Protein AF-A0A920WA87-F1 (afdb_monomer)

Radius of gyration: 14.71 Å; Cα contacts (8 Å, |Δi|>4): 73; chains: 1; bounding box: 45×28×35 Å

Foldseek 3Di:
DDDDPVRVVVVVVVVDDDDDPVRLVVCVVVDVLEEEEEQDDPVPQDPVRDDPRHHYQHPVNVVVQVPDDPVPHDDDPSVPDPPGHYDYD

Secondary structure (DSSP, 8-state):
-PPPHHHHHHHHHHTS----HHHHHHHHHH-TTEEEEE-S-GGGS-GGG--TTEEE--HHHHHHHHTS-TTT----GGGG-TT-EEEE-

Nearest PDB structures (foldseek):
  2hhg-assembly1_A  TM=7.650E-01  e=2.340E-01  Rhodopseudomonas palustris CGA009
  8w14-assembly1_B-2  TM=5.772E-01  e=1.092E+00  Acinetobacter baumannii 118362
  8w14-assembly1_A  TM=5.664E-01  e=1.022E+00  Acinetobacter baumannii 118362
  1qb0-assembly1_A  TM=5.013E-01  e=9.966E+00  Homo sapiens

pLDDT: mean 89.02, std 5.31, range [56.72, 95.19]

Mean predicted aligned error: 4.61 Å

Sequence (89 aa):
MQESIRQTAATAKQKTTPITPDAAYNEMLSDPKVILVETRDPDNVPQNERTDNVIFVSMETFQAQAALDATERTLDERLTNPDQRIITT

Structure (mmCIF, N/CA/C/O backbone):
data_AF-A0A920WA87-F1
#
_entry.id   AF-A0A920WA87-F1
#
loop_
_atom_site.group_PDB
_atom_site.id
_atom_site.type_symbol
_atom_site.label_atom_id
_atom_site.label_alt_id
_atom_site.label_comp_id
_atom_site.label_asym_id
_atom_site.label_entity_id
_atom_site.label_seq_id
_atom_site.pdbx_PDB_ins_code
_atom_site.Cartn_x
_atom_site.Cartn_y
_atom_sit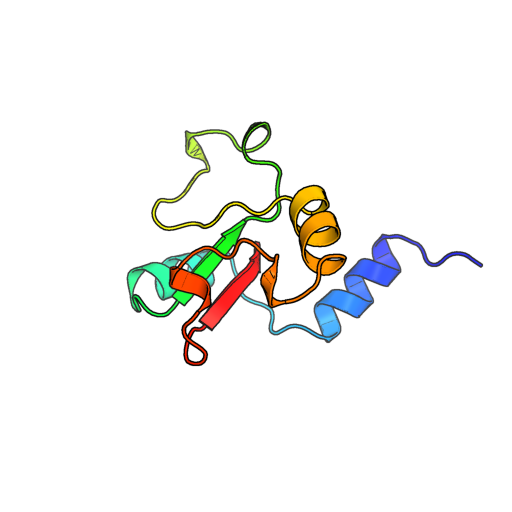e.Cartn_z
_atom_site.occupancy
_atom_site.B_iso_or_equiv
_atom_site.auth_seq_id
_atom_site.auth_comp_id
_atom_site.auth_asym_id
_atom_site.auth_atom_id
_atom_site.pdbx_PDB_model_num
ATOM 1 N N . MET A 1 1 ? 30.264 3.205 -0.024 1.00 56.72 1 MET A N 1
ATOM 2 C CA . MET A 1 1 ? 29.683 2.345 1.028 1.00 56.72 1 MET A CA 1
ATOM 3 C C . MET A 1 1 ? 28.238 2.102 0.649 1.00 56.72 1 MET A C 1
ATOM 5 O O . MET A 1 1 ? 27.551 3.080 0.393 1.00 56.72 1 MET A O 1
ATOM 9 N N . GLN A 1 2 ? 27.808 0.845 0.521 1.00 74.00 2 GLN A N 1
ATOM 10 C CA . GLN A 1 2 ? 26.382 0.544 0.364 1.00 74.00 2 GLN A CA 1
ATOM 11 C C . GLN A 1 2 ? 25.656 0.967 1.642 1.00 74.00 2 GLN A C 1
ATOM 13 O O . GLN A 1 2 ? 26.110 0.639 2.740 1.00 74.00 2 GLN A O 1
ATOM 18 N N . GLU A 1 3 ? 24.562 1.713 1.504 1.00 80.94 3 GLU A N 1
ATOM 19 C CA . GLU A 1 3 ? 23.666 1.963 2.630 1.00 80.94 3 GLU A CA 1
ATOM 20 C C . GLU A 1 3 ? 23.092 0.635 3.125 1.00 80.94 3 GLU A C 1
ATOM 22 O O . GLU A 1 3 ? 22.733 -0.245 2.342 1.00 80.94 3 GLU A O 1
ATOM 27 N N . SER A 1 4 ? 23.019 0.477 4.445 1.00 93.31 4 SER A N 1
ATOM 28 C CA . SER A 1 4 ? 22.348 -0.685 5.021 1.00 93.31 4 SER A CA 1
ATOM 29 C C . SER A 1 4 ? 20.839 -0.602 4.774 1.00 93.31 4 SER A C 1
ATOM 31 O O . SER A 1 4 ? 20.265 0.486 4.801 1.00 93.31 4 SER A O 1
ATOM 33 N N . ILE A 1 5 ? 20.170 -1.754 4.662 1.00 92.19 5 ILE A N 1
ATOM 34 C CA . ILE A 1 5 ? 18.701 -1.834 4.535 1.00 92.19 5 ILE A CA 1
ATOM 35 C C . ILE A 1 5 ? 17.995 -1.037 5.645 1.00 92.19 5 ILE A C 1
ATOM 37 O O . ILE A 1 5 ? 16.988 -0.378 5.397 1.00 92.19 5 ILE A O 1
ATOM 41 N N . ARG A 1 6 ? 18.544 -1.040 6.869 1.00 93.44 6 ARG A N 1
ATOM 42 C CA . ARG A 1 6 ? 17.997 -0.270 7.999 1.00 93.44 6 ARG A CA 1
ATOM 43 C C . ARG A 1 6 ? 18.014 1.234 7.733 1.00 93.44 6 ARG A C 1
ATOM 45 O O . ARG A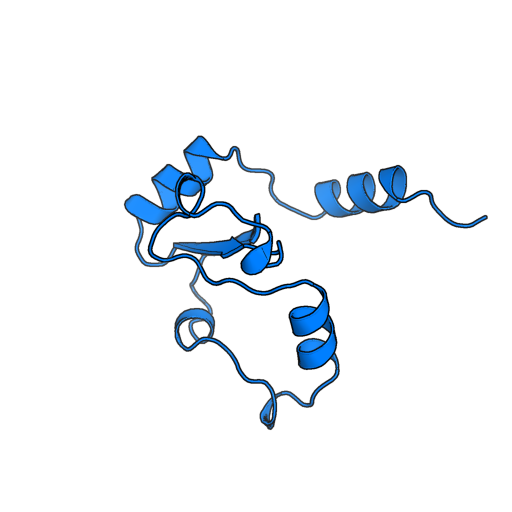 1 6 ? 17.052 1.916 8.070 1.00 93.44 6 ARG A O 1
ATOM 52 N N . GLN A 1 7 ? 19.091 1.736 7.135 1.00 94.38 7 GLN A N 1
ATOM 53 C CA . GLN A 1 7 ? 19.235 3.149 6.803 1.00 94.38 7 GLN A CA 1
ATOM 54 C C . GLN A 1 7 ? 18.306 3.539 5.653 1.00 94.38 7 GLN A C 1
ATOM 56 O O . GLN A 1 7 ? 17.576 4.519 5.772 1.00 94.38 7 GLN A O 1
ATOM 61 N N . THR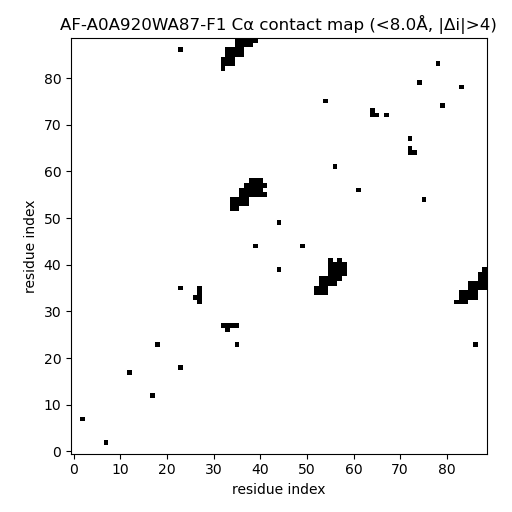 A 1 8 ? 18.232 2.717 4.604 1.00 93.62 8 THR A N 1
ATOM 62 C CA . THR A 1 8 ? 17.289 2.920 3.495 1.00 93.62 8 THR A CA 1
ATOM 63 C C . THR A 1 8 ? 15.838 2.943 3.986 1.00 93.62 8 THR A C 1
ATOM 65 O O . THR A 1 8 ? 15.085 3.852 3.641 1.00 93.62 8 THR A O 1
ATOM 68 N N . ALA A 1 9 ? 15.453 2.002 4.855 1.00 91.69 9 ALA A N 1
ATOM 69 C CA . ALA A 1 9 ? 14.113 1.949 5.435 1.00 91.69 9 ALA A CA 1
ATOM 70 C C . ALA A 1 9 ? 13.811 3.162 6.330 1.00 91.69 9 ALA A C 1
ATOM 72 O O . ALA A 1 9 ? 12.706 3.700 6.287 1.00 91.69 9 ALA A O 1
ATOM 73 N N . ALA A 1 10 ? 14.780 3.621 7.128 1.00 93.69 10 ALA A N 1
ATOM 74 C CA . ALA A 1 10 ? 14.618 4.818 7.951 1.00 93.69 10 ALA A CA 1
ATOM 75 C C . ALA A 1 10 ? 14.392 6.070 7.088 1.00 93.69 10 ALA A C 1
ATOM 77 O O . ALA A 1 10 ? 13.474 6.842 7.362 1.00 93.69 10 ALA A O 1
ATOM 78 N N . THR A 1 11 ? 15.166 6.234 6.013 1.00 94.50 11 THR A N 1
ATOM 79 C CA . THR A 1 11 ? 15.001 7.335 5.053 1.00 94.50 11 THR A CA 1
ATOM 80 C C . THR A 1 11 ? 13.651 7.270 4.338 1.00 94.50 11 THR A C 1
ATOM 82 O O . THR A 1 11 ? 13.001 8.299 4.166 1.00 94.50 11 THR A O 1
ATOM 85 N N . ALA A 1 12 ? 13.193 6.076 3.946 1.00 91.19 12 ALA A N 1
ATOM 86 C CA . ALA A 1 12 ? 11.879 5.901 3.328 1.00 91.19 12 ALA A CA 1
ATOM 87 C C . ALA A 1 12 ? 10.745 6.318 4.279 1.00 91.19 12 ALA A C 1
ATOM 89 O O . ALA A 1 12 ? 9.886 7.105 3.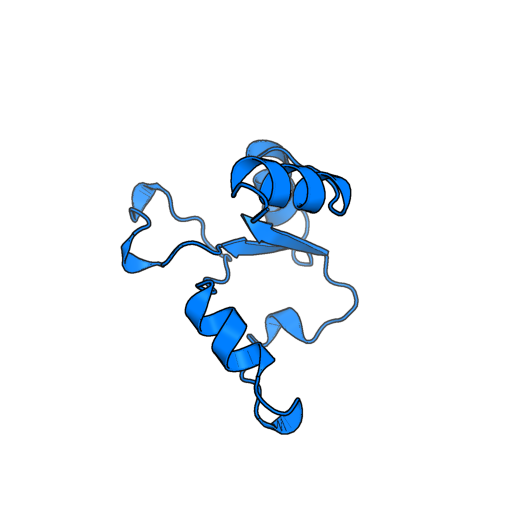890 1.00 91.19 12 ALA A O 1
ATOM 90 N N . LYS A 1 13 ? 10.800 5.892 5.550 1.00 92.06 13 LYS A N 1
ATOM 91 C CA . LYS A 1 13 ? 9.802 6.251 6.574 1.00 92.06 13 LYS A CA 1
ATOM 92 C C . LYS A 1 13 ? 9.684 7.758 6.805 1.00 92.06 13 LYS A C 1
ATOM 94 O O . LYS A 1 13 ? 8.600 8.240 7.111 1.00 92.06 13 LYS A O 1
ATOM 99 N N . GLN A 1 14 ? 10.773 8.510 6.638 1.00 95.06 14 GLN A N 1
ATOM 100 C CA . GLN A 1 14 ? 10.758 9.974 6.754 1.00 95.06 14 GLN A CA 1
ATOM 101 C C . GLN A 1 14 ? 10.029 10.670 5.594 1.00 95.06 14 GLN A C 1
ATOM 103 O O . GLN A 1 14 ? 9.642 11.826 5.729 1.00 95.06 14 GLN A O 1
ATOM 108 N N . LYS A 1 15 ? 9.845 9.987 4.457 1.00 94.25 15 LYS A N 1
ATOM 109 C CA . LYS A 1 15 ? 9.147 10.508 3.270 1.00 94.25 15 LYS A CA 1
ATOM 110 C C . LYS A 1 15 ? 7.670 10.114 3.215 1.00 94.25 15 LYS A C 1
ATOM 112 O O . LYS A 1 15 ? 6.989 10.446 2.251 1.00 94.25 15 LYS A O 1
ATOM 117 N N . THR A 1 16 ? 7.185 9.399 4.223 1.00 91.81 16 THR A N 1
ATOM 118 C CA . THR A 1 16 ? 5.815 8.885 4.298 1.00 91.81 16 THR A CA 1
ATOM 119 C C . THR A 1 16 ? 5.117 9.417 5.537 1.00 91.81 16 THR A C 1
ATOM 121 O O . THR A 1 16 ? 5.768 9.694 6.544 1.00 91.81 16 THR A O 1
ATOM 124 N N . THR A 1 17 ? 3.791 9.499 5.502 1.00 94.19 17 THR A N 1
ATOM 125 C CA . THR A 1 17 ? 2.996 9.757 6.704 1.00 94.19 17 THR A CA 1
ATOM 126 C C . THR A 1 17 ? 2.812 8.441 7.462 1.00 94.19 17 THR A C 1
ATOM 128 O O . THR A 1 17 ? 2.155 7.541 6.938 1.00 94.19 17 THR A O 1
ATOM 131 N N . PRO A 1 18 ? 3.393 8.281 8.664 1.00 93.69 18 PRO A N 1
ATOM 132 C CA . PRO A 1 18 ? 3.227 7.056 9.429 1.00 93.69 18 PRO A CA 1
ATOM 133 C C . PRO A 1 18 ? 1.785 6.926 9.927 1.00 93.69 1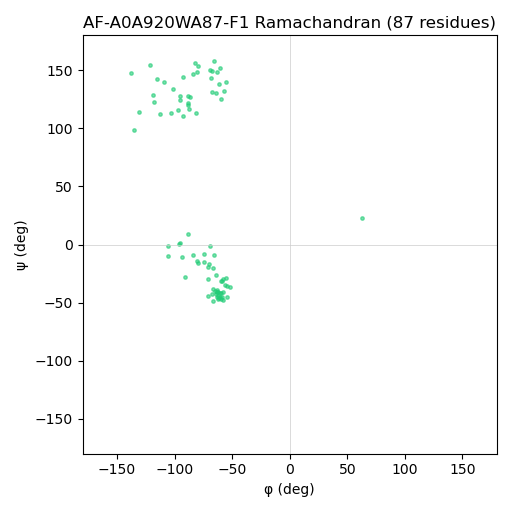8 PRO A C 1
ATOM 135 O O . PRO A 1 18 ? 1.169 7.904 10.349 1.00 93.69 18 PRO A O 1
ATOM 138 N N . ILE A 1 19 ? 1.281 5.697 9.933 1.00 95.19 19 ILE A N 1
ATOM 139 C CA . ILE A 1 19 ? -0.017 5.333 10.498 1.00 95.19 19 ILE A CA 1
ATOM 140 C C . ILE A 1 19 ? 0.127 4.019 11.268 1.00 95.19 19 ILE A C 1
ATOM 142 O O . ILE A 1 19 ? 0.966 3.182 10.928 1.00 95.19 19 ILE A O 1
ATOM 146 N N . THR A 1 20 ? -0.641 3.851 12.344 1.00 95.06 20 THR A N 1
ATOM 147 C CA . THR A 1 20 ? -0.676 2.580 13.079 1.00 95.06 20 THR A CA 1
ATOM 148 C C . THR A 1 20 ? -1.576 1.573 12.357 1.00 95.06 20 THR A C 1
ATOM 150 O O . THR A 1 20 ? -2.517 1.991 11.679 1.00 95.06 20 THR A O 1
ATOM 153 N N . PRO A 1 21 ? -1.350 0.256 12.524 1.00 91.69 21 PRO A N 1
ATOM 154 C CA . PRO A 1 21 ? -2.208 -0.763 11.918 1.00 91.69 21 PRO A CA 1
ATOM 155 C C . PRO A 1 21 ? -3.692 -0.592 12.271 1.00 91.69 21 PRO A C 1
ATOM 157 O O . PRO A 1 21 ? -4.535 -0.591 11.378 1.00 91.69 21 PRO A O 1
ATOM 160 N N . ASP A 1 22 ? -4.012 -0.347 13.546 1.00 93.38 22 ASP A N 1
ATOM 161 C CA . ASP A 1 22 ? -5.399 -0.159 13.989 1.00 93.38 22 ASP A CA 1
ATOM 162 C C . ASP A 1 22 ? -6.054 1.075 13.355 1.00 93.38 22 ASP A C 1
ATOM 164 O O . ASP A 1 22 ? -7.216 1.034 12.957 1.00 93.38 22 ASP A O 1
ATOM 168 N N . ALA A 1 23 ? -5.317 2.186 13.235 1.00 95.06 23 ALA A N 1
ATOM 169 C CA . ALA A 1 23 ? -5.839 3.397 12.609 1.00 95.06 23 ALA A CA 1
ATOM 170 C C . ALA A 1 23 ? -6.069 3.192 11.107 1.00 95.06 23 ALA A C 1
ATOM 172 O O . ALA A 1 23 ? -7.117 3.578 10.600 1.00 95.06 23 ALA A O 1
ATOM 173 N N . ALA A 1 24 ? -5.130 2.542 10.416 1.00 93.88 24 ALA A N 1
ATOM 174 C CA . ALA A 1 24 ? -5.255 2.220 8.998 1.00 93.88 24 ALA A CA 1
ATOM 175 C C . ALA A 1 24 ? -6.469 1.323 8.718 1.00 93.88 24 ALA A C 1
ATOM 177 O O . ALA A 1 24 ? -7.251 1.600 7.808 1.00 93.88 24 ALA A O 1
ATOM 178 N N . TYR A 1 25 ? -6.660 0.290 9.540 1.00 91.88 25 TYR A N 1
ATOM 179 C CA . TYR A 1 25 ? -7.813 -0.598 9.447 1.00 91.88 25 TYR A CA 1
ATOM 180 C C . TYR A 1 25 ? -9.131 0.148 9.694 1.00 91.88 25 TYR A C 1
ATOM 182 O O . TYR A 1 25 ? -10.066 0.042 8.901 1.00 91.88 25 TYR A O 1
ATOM 190 N N . ASN A 1 26 ? -9.194 0.967 10.747 1.00 93.56 26 ASN A N 1
ATOM 191 C CA . ASN A 1 26 ? -10.388 1.754 11.058 1.00 93.56 26 ASN A CA 1
ATOM 192 C C . ASN A 1 26 ? -10.724 2.775 9.960 1.00 93.56 26 ASN A C 1
ATOM 194 O O . ASN A 1 26 ? -11.900 2.960 9.647 1.00 93.56 26 ASN A O 1
ATOM 198 N N . GLU A 1 27 ? -9.722 3.428 9.364 1.00 94.12 27 GLU A N 1
ATOM 199 C CA . GLU A 1 27 ? -9.930 4.342 8.237 1.00 94.12 27 GLU A CA 1
ATOM 200 C C . GLU A 1 27 ? -10.494 3.609 7.015 1.00 94.12 27 GLU A C 1
ATOM 202 O O . GLU A 1 27 ? -11.477 4.074 6.444 1.00 94.12 27 GLU A O 1
ATOM 207 N N . MET A 1 28 ? -9.942 2.441 6.664 1.00 92.25 28 MET A N 1
ATOM 208 C CA . MET A 1 28 ? -10.444 1.616 5.557 1.00 92.25 28 MET A CA 1
ATOM 209 C C . MET A 1 28 ? -11.915 1.219 5.750 1.00 92.25 28 MET A C 1
ATOM 211 O O . MET A 1 28 ? -12.695 1.237 4.801 1.00 92.25 28 MET A O 1
ATOM 215 N N . LEU A 1 29 ? -12.312 0.871 6.978 1.00 91.69 29 LEU A N 1
ATOM 216 C CA . LEU A 1 29 ? -13.705 0.529 7.281 1.00 91.69 29 LEU A CA 1
ATOM 217 C C . LEU A 1 29 ? -14.646 1.741 7.247 1.00 91.69 29 LEU A C 1
ATOM 219 O O . LEU A 1 29 ? -15.838 1.584 6.986 1.00 91.69 29 LEU A O 1
ATOM 223 N N . SER A 1 30 ? -14.131 2.932 7.553 1.00 93.56 30 SER A N 1
ATOM 224 C CA . SER A 1 30 ? -14.941 4.144 7.717 1.00 93.56 30 SER A CA 1
ATOM 225 C C . SER A 1 30 ? -15.104 4.944 6.423 1.00 93.56 30 SER A C 1
ATOM 227 O O . SER A 1 30 ? -16.104 5.645 6.272 1.00 93.56 30 SER A O 1
ATOM 229 N N . ASP A 1 31 ? -14.141 4.861 5.502 1.00 91.88 31 ASP A N 1
ATOM 230 C CA . ASP A 1 31 ? -14.159 5.584 4.231 1.00 91.88 31 ASP A CA 1
ATOM 231 C C . ASP A 1 31 ? -13.856 4.638 3.053 1.00 91.88 31 ASP A C 1
ATOM 233 O O . ASP A 1 31 ? -12.724 4.172 2.914 1.00 91.88 31 ASP A O 1
ATOM 237 N N . PRO A 1 32 ? -14.820 4.394 2.143 1.00 85.62 32 PRO A N 1
ATOM 238 C CA . PRO A 1 32 ? -14.614 3.524 0.984 1.00 85.62 32 PRO A CA 1
ATOM 239 C C . PRO A 1 32 ? -13.590 4.065 -0.029 1.00 85.62 32 PRO A C 1
ATOM 241 O O . PRO A 1 32 ? -13.237 3.359 -0.972 1.00 85.62 32 PRO A O 1
ATOM 244 N N . LYS A 1 33 ? -13.124 5.313 0.119 1.00 89.12 33 LYS A N 1
ATOM 245 C CA . LYS A 1 33 ? -12.038 5.887 -0.691 1.00 89.12 33 LYS A CA 1
ATOM 246 C C . LYS A 1 33 ? -10.646 5.539 -0.166 1.00 89.12 33 LYS A C 1
ATOM 248 O O . LYS A 1 33 ? -9.658 5.854 -0.836 1.00 89.12 33 LYS A O 1
ATOM 253 N N . VAL A 1 34 ? -10.554 4.944 1.022 1.00 91.50 34 VAL A N 1
ATOM 254 C CA . VAL A 1 34 ? -9.298 4.467 1.595 1.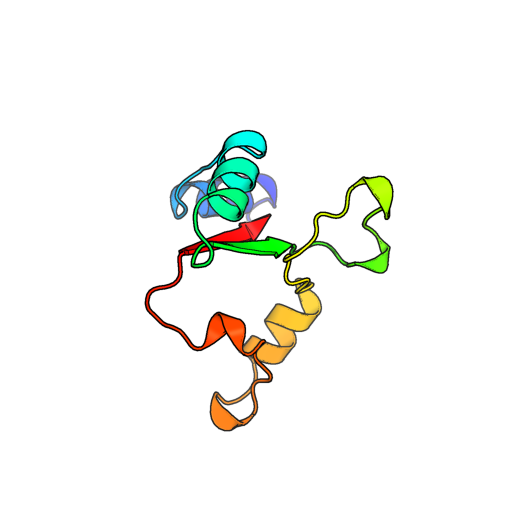00 91.50 34 VAL A CA 1
ATOM 255 C C . VAL A 1 34 ? -9.036 3.054 1.093 1.00 91.50 34 VAL A C 1
ATOM 257 O O . VAL A 1 34 ? -9.871 2.162 1.229 1.00 91.50 34 VAL A O 1
ATOM 260 N N . ILE A 1 35 ? -7.851 2.848 0.531 1.00 91.69 35 ILE A N 1
ATOM 261 C CA . ILE A 1 35 ? -7.408 1.552 0.025 1.00 91.69 35 ILE A CA 1
ATOM 262 C C . ILE A 1 35 ? -6.164 1.124 0.783 1.00 91.69 35 ILE A C 1
ATOM 264 O O . ILE A 1 35 ? -5.177 1.864 0.840 1.00 91.69 35 ILE A O 1
ATOM 268 N N . LEU A 1 36 ? -6.202 -0.100 1.307 1.00 93.56 36 LEU A N 1
ATOM 269 C CA . LEU A 1 36 ? -5.016 -0.783 1.801 1.00 93.56 36 LEU A CA 1
ATOM 270 C C . LEU A 1 36 ? -4.348 -1.561 0.668 1.00 93.56 36 LEU A C 1
ATOM 272 O O . LEU A 1 36 ? -4.988 -2.360 -0.020 1.00 93.56 36 LEU A O 1
ATOM 276 N N . VAL A 1 37 ? -3.051 -1.326 0.498 1.00 92.19 37 VAL A N 1
ATOM 277 C CA . VAL A 1 37 ? -2.186 -2.065 -0.419 1.00 92.19 37 VAL A CA 1
ATOM 278 C C . VAL A 1 37 ? -1.191 -2.867 0.408 1.00 92.19 37 VAL A C 1
ATOM 280 O O . VAL A 1 37 ? -0.320 -2.295 1.058 1.00 92.19 37 VAL A O 1
ATOM 283 N N . GLU A 1 38 ? -1.321 -4.187 0.373 1.00 91.50 38 GLU A N 1
ATOM 284 C CA . GLU A 1 38 ? -0.419 -5.119 1.041 1.00 91.50 38 GLU A CA 1
ATOM 285 C C . GLU A 1 38 ? 0.741 -5.467 0.108 1.00 91.50 38 GLU A C 1
ATOM 287 O O . GLU A 1 38 ? 0.532 -5.982 -0.996 1.00 91.50 38 GLU A O 1
ATOM 292 N N . THR A 1 39 ? 1.962 -5.160 0.552 1.00 90.88 39 THR A N 1
ATOM 293 C CA . THR A 1 39 ? 3.173 -5.323 -0.265 1.00 90.88 39 THR A CA 1
ATOM 294 C C . THR A 1 39 ? 3.883 -6.660 -0.073 1.00 90.88 39 THR A C 1
ATOM 296 O O . THR A 1 39 ? 4.782 -7.012 -0.851 1.00 90.88 39 THR A O 1
ATOM 299 N N . ARG A 1 40 ? 3.482 -7.439 0.940 1.00 90.12 40 ARG A N 1
ATOM 300 C CA . ARG A 1 40 ? 3.911 -8.830 1.097 1.00 90.12 40 ARG A CA 1
ATOM 301 C C . ARG A 1 40 ? 3.331 -9.692 -0.017 1.00 90.12 40 ARG A C 1
ATOM 303 O O . ARG A 1 40 ? 2.235 -9.467 -0.525 1.00 90.12 40 ARG A O 1
ATOM 310 N N . ASP A 1 41 ? 4.083 -10.727 -0.361 1.00 87.12 41 ASP A N 1
ATOM 311 C CA . ASP A 1 41 ? 3.592 -11.780 -1.238 1.00 87.12 41 ASP A CA 1
ATOM 312 C C . ASP A 1 41 ? 2.351 -12.438 -0.602 1.00 87.12 41 ASP A C 1
ATOM 314 O O . ASP A 1 41 ? 2.443 -12.877 0.553 1.00 87.12 41 ASP A O 1
ATOM 318 N N . PRO A 1 42 ? 1.204 -12.508 -1.307 1.00 84.75 42 PRO A N 1
ATOM 319 C CA . PRO A 1 42 ? -0.007 -13.119 -0.777 1.00 84.75 42 PRO A CA 1
ATOM 320 C C . PRO A 1 42 ? 0.230 -14.548 -0.287 1.00 84.75 42 PRO A C 1
ATOM 322 O O . PRO A 1 42 ? -0.340 -14.913 0.737 1.00 84.75 42 PRO A O 1
ATOM 325 N N . ASP A 1 43 ? 1.091 -15.345 -0.922 1.00 87.75 43 ASP A N 1
ATOM 326 C CA . ASP A 1 43 ? 1.355 -16.728 -0.498 1.00 87.75 43 ASP A CA 1
ATOM 327 C C . ASP A 1 43 ? 2.049 -16.804 0.873 1.00 87.75 43 ASP A C 1
ATOM 329 O O . ASP A 1 43 ? 1.939 -17.806 1.580 1.00 87.75 43 ASP A O 1
ATOM 333 N N . ASN A 1 44 ? 2.685 -15.709 1.298 1.00 88.56 44 ASN A N 1
ATOM 334 C CA . ASN A 1 44 ? 3.349 -15.575 2.593 1.00 88.56 44 ASN A CA 1
ATOM 335 C C . ASN A 1 44 ? 2.477 -14.906 3.669 1.00 88.56 44 ASN A C 1
ATOM 337 O O . ASN A 1 44 ? 2.941 -14.730 4.797 1.00 88.56 44 ASN A O 1
ATOM 341 N N . VAL A 1 45 ? 1.230 -14.529 3.357 1.00 87.38 45 VAL A N 1
ATOM 342 C CA . VAL A 1 45 ? 0.291 -13.951 4.332 1.00 87.38 45 VAL A CA 1
ATOM 343 C C . VAL A 1 45 ? -0.735 -15.010 4.755 1.00 87.38 45 VAL A C 1
ATOM 345 O O . VAL A 1 45 ? -1.571 -15.412 3.930 1.00 87.38 45 VAL A O 1
ATOM 348 N N . PRO A 1 46 ? -0.723 -15.463 6.025 1.00 89.94 46 PRO A N 1
ATOM 349 C CA . PRO A 1 46 ? -1.713 -16.402 6.546 1.00 89.94 46 PRO A CA 1
ATOM 350 C C . PRO A 1 46 ? -3.139 -15.889 6.348 1.00 89.94 46 PRO A C 1
ATOM 352 O O . PRO A 1 46 ? -3.408 -14.709 6.549 1.00 89.94 46 PRO A O 1
ATOM 355 N N . GLN A 1 47 ? -4.076 -16.769 5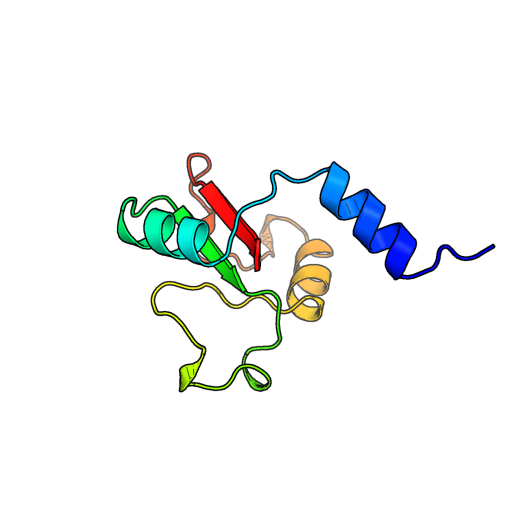.982 1.00 86.94 47 GLN A N 1
ATOM 356 C CA . GLN A 1 47 ? -5.471 -16.386 5.706 1.00 86.94 47 GLN A CA 1
ATOM 357 C C . GLN A 1 47 ? -6.136 -15.660 6.888 1.00 86.94 47 GLN A C 1
ATOM 359 O O . GLN A 1 47 ? -6.897 -14.725 6.682 1.00 86.94 47 GLN A O 1
ATOM 364 N N . ASN A 1 48 ? -5.804 -16.039 8.125 1.00 88.62 48 ASN A N 1
ATOM 365 C CA . ASN A 1 48 ? -6.315 -15.413 9.349 1.00 88.62 48 ASN A CA 1
ATOM 366 C C . ASN A 1 48 ? -5.707 -14.030 9.652 1.00 88.62 48 ASN A C 1
ATOM 368 O O . ASN A 1 48 ? -6.145 -13.379 10.595 1.00 88.62 48 ASN A O 1
ATOM 372 N N . GLU A 1 49 ? -4.693 -13.607 8.899 1.00 85.38 49 GLU A N 1
ATOM 373 C CA . GLU A 1 49 ? -4.081 -12.275 8.975 1.00 85.38 49 GLU A CA 1
ATOM 374 C C . GLU A 1 49 ? -4.480 -11.389 7.785 1.00 85.38 49 GLU A C 1
ATOM 376 O O . GLU A 1 49 ? -4.055 -10.236 7.699 1.00 85.38 49 GLU A O 1
ATOM 381 N N . ARG A 1 50 ? -5.284 -11.912 6.850 1.00 86.69 50 ARG A N 1
ATOM 382 C CA . ARG A 1 50 ? -5.782 -11.145 5.708 1.00 86.69 50 ARG A CA 1
ATOM 383 C C . ARG A 1 50 ? -7.017 -10.357 6.106 1.00 86.69 50 ARG A C 1
ATOM 385 O O . ARG A 1 50 ? -7.828 -10.789 6.920 1.00 86.69 50 ARG A O 1
ATOM 392 N N . THR A 1 51 ? -7.147 -9.194 5.492 1.00 84.38 51 THR A N 1
ATOM 393 C CA . THR A 1 51 ? -8.307 -8.318 5.618 1.00 84.38 51 THR A CA 1
ATOM 394 C C . THR A 1 51 ? -8.997 -8.227 4.262 1.00 84.38 51 THR A C 1
ATOM 396 O O . THR A 1 51 ? -8.332 -8.219 3.222 1.00 84.38 51 THR A O 1
ATOM 399 N N . ASP A 1 52 ? -10.327 -8.178 4.267 1.00 83.31 52 ASP A N 1
ATOM 400 C CA . ASP A 1 52 ? -11.114 -7.957 3.054 1.00 83.31 52 ASP A CA 1
ATOM 401 C C . ASP A 1 52 ? -10.865 -6.549 2.486 1.00 83.31 52 ASP A C 1
ATOM 403 O O . ASP A 1 52 ? -10.455 -5.637 3.198 1.00 83.31 52 ASP A O 1
ATOM 407 N N . ASN A 1 53 ? -11.133 -6.346 1.193 1.00 83.12 53 ASN A N 1
ATOM 408 C CA . ASN A 1 53 ? -10.941 -5.058 0.506 1.00 83.12 53 ASN A CA 1
ATOM 409 C C . ASN A 1 53 ? -9.477 -4.548 0.454 1.00 83.12 53 ASN A C 1
ATOM 411 O O . ASN A 1 53 ? -9.231 -3.368 0.212 1.00 83.12 53 ASN A O 1
ATOM 415 N N . VAL A 1 54 ? -8.498 -5.446 0.579 1.00 89.31 54 VAL A N 1
ATOM 416 C CA . VAL A 1 54 ? -7.067 -5.161 0.368 1.00 89.31 54 VAL A CA 1
ATOM 417 C C . VAL A 1 54 ? -6.664 -5.456 -1.083 1.00 89.31 54 VAL A C 1
ATOM 419 O O . VAL A 1 54 ? -7.164 -6.400 -1.698 1.00 89.31 54 VAL A O 1
ATOM 422 N N . ILE A 1 55 ? -5.756 -4.657 -1.646 1.00 90.50 55 ILE A N 1
ATOM 423 C CA . ILE A 1 55 ? -5.045 -4.984 -2.891 1.00 90.50 55 ILE A CA 1
ATOM 424 C C . ILE A 1 55 ? -3.709 -5.621 -2.515 1.00 90.50 55 ILE A C 1
ATOM 426 O O . ILE A 1 55 ? -2.914 -5.001 -1.816 1.00 90.50 55 ILE A O 1
ATOM 430 N N . PHE A 1 56 ? -3.429 -6.825 -3.007 1.00 90.50 56 PHE A N 1
ATOM 431 C CA . PHE A 1 56 ? -2.096 -7.416 -2.891 1.00 90.50 56 PHE A CA 1
ATOM 432 C C . PHE A 1 56 ? -1.245 -6.992 -4.085 1.00 90.50 56 PHE A C 1
ATOM 434 O O . PHE A 1 56 ? -1.600 -7.273 -5.230 1.00 90.50 56 PHE A O 1
ATOM 441 N N . VAL A 1 57 ? -0.113 -6.342 -3.823 1.00 89.44 57 VAL A N 1
ATOM 442 C CA . VAL A 1 57 ? 0.887 -6.015 -4.845 1.00 89.44 57 VAL A CA 1
ATOM 443 C C . VAL A 1 57 ? 2.261 -6.344 -4.287 1.00 89.44 57 VAL A C 1
ATOM 445 O O . VAL A 1 57 ? 2.846 -5.543 -3.564 1.00 89.44 57 VAL A O 1
ATOM 448 N N . SER A 1 58 ? 2.804 -7.510 -4.641 1.00 88.19 58 SER A N 1
ATOM 449 C CA . SER A 1 58 ? 4.164 -7.855 -4.223 1.00 88.19 58 SER A CA 1
ATOM 450 C C . SER A 1 58 ? 5.174 -6.837 -4.767 1.00 88.19 58 SER A C 1
ATOM 452 O O . SER A 1 58 ? 4.983 -6.249 -5.837 1.00 88.19 58 SER A O 1
ATOM 454 N N . MET A 1 59 ? 6.290 -6.646 -4.062 1.00 86.88 59 MET A N 1
ATOM 455 C CA . MET A 1 59 ? 7.346 -5.733 -4.519 1.00 86.88 59 MET A CA 1
ATOM 456 C C . MET A 1 59 ? 7.930 -6.116 -5.888 1.00 86.88 59 MET A C 1
ATOM 458 O O . MET A 1 59 ? 8.321 -5.231 -6.648 1.00 86.88 59 MET A O 1
ATOM 462 N N . GLU A 1 60 ? 7.967 -7.408 -6.224 1.00 87.44 60 GLU A N 1
ATOM 463 C CA . GLU A 1 60 ? 8.391 -7.885 -7.546 1.00 87.44 60 GLU A CA 1
ATOM 464 C C . GLU A 1 60 ? 7.398 -7.456 -8.631 1.00 87.44 60 GLU A C 1
ATOM 466 O O . GLU A 1 60 ? 7.792 -6.857 -9.634 1.00 87.44 60 GLU A O 1
ATOM 471 N N . THR A 1 61 ? 6.099 -7.675 -8.401 1.00 88.06 61 THR A N 1
ATOM 472 C CA . THR A 1 61 ? 5.046 -7.223 -9.317 1.00 88.06 61 THR A CA 1
ATOM 473 C C . THR A 1 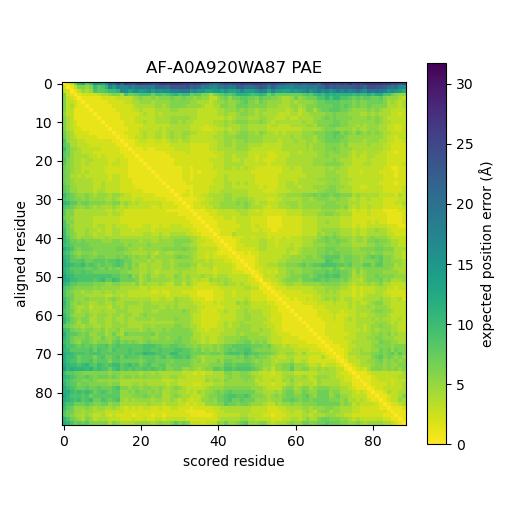61 ? 5.063 -5.705 -9.466 1.00 88.06 61 THR A C 1
ATOM 475 O O . THR A 1 61 ? 4.969 -5.202 -10.585 1.00 88.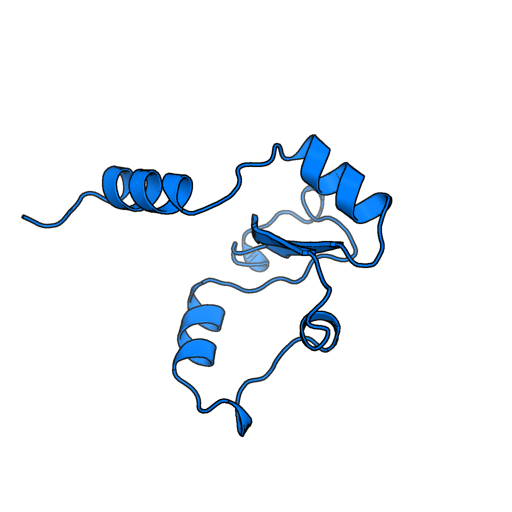06 61 THR A O 1
ATOM 478 N N . PHE A 1 62 ? 5.250 -4.965 -8.370 1.00 86.25 62 PHE A N 1
ATOM 479 C CA . PHE A 1 62 ? 5.351 -3.508 -8.402 1.00 86.25 62 PHE A CA 1
ATOM 480 C C . PHE A 1 62 ? 6.500 -3.037 -9.301 1.00 86.25 62 PHE A C 1
ATOM 482 O O . PHE A 1 62 ? 6.304 -2.169 -10.151 1.00 86.25 62 PHE A O 1
ATOM 489 N N . GLN A 1 63 ? 7.692 -3.624 -9.154 1.00 88.88 63 GLN A N 1
ATOM 490 C CA . GLN A 1 63 ? 8.850 -3.276 -9.980 1.00 88.88 63 GLN A CA 1
ATOM 491 C C . GLN A 1 63 ? 8.634 -3.619 -11.455 1.00 88.88 63 GLN A C 1
ATOM 493 O O . GLN A 1 63 ? 8.946 -2.797 -12.317 1.00 88.88 63 GLN A O 1
ATOM 498 N N . ALA A 1 64 ? 8.064 -4.792 -11.744 1.00 90.38 64 ALA A N 1
ATOM 499 C CA . ALA A 1 64 ? 7.747 -5.199 -13.107 1.00 90.38 64 ALA A CA 1
ATOM 500 C C . ALA A 1 64 ? 6.774 -4.213 -13.774 1.00 90.38 64 ALA A C 1
ATOM 502 O O . ALA A 1 64 ? 7.039 -3.747 -14.877 1.00 90.38 64 ALA A O 1
ATOM 503 N N . GLN A 1 65 ? 5.697 -3.824 -13.082 1.00 89.62 65 GLN A N 1
ATOM 504 C CA . GLN A 1 65 ? 4.720 -2.853 -13.591 1.00 89.62 65 GLN A CA 1
ATOM 505 C C . GLN A 1 65 ? 5.313 -1.444 -13.735 1.00 89.62 65 GLN A C 1
ATOM 507 O O . GLN A 1 65 ? 5.025 -0.742 -14.704 1.00 89.62 65 GLN A O 1
ATOM 512 N N . ALA A 1 66 ? 6.174 -1.018 -12.806 1.00 87.69 66 ALA A N 1
ATOM 513 C CA . ALA A 1 66 ? 6.828 0.288 -12.867 1.00 87.69 66 ALA A CA 1
ATOM 514 C C . ALA A 1 66 ? 7.763 0.437 -14.082 1.00 87.69 66 ALA A C 1
ATOM 516 O O . ALA A 1 66 ? 7.968 1.559 -14.549 1.00 87.69 66 ALA A O 1
ATOM 517 N N . ALA A 1 67 ? 8.304 -0.672 -14.597 1.00 92.25 67 ALA A N 1
ATOM 518 C CA . ALA A 1 67 ? 9.155 -0.700 -15.784 1.00 92.25 67 ALA A CA 1
ATOM 519 C C . ALA A 1 67 ? 8.381 -0.632 -17.115 1.00 92.25 67 ALA A C 1
ATOM 521 O O . ALA A 1 67 ? 8.994 -0.354 -18.143 1.00 92.25 67 ALA A O 1
ATOM 522 N N . LEU A 1 68 ? 7.065 -0.874 -17.106 1.00 92.88 68 LEU A N 1
ATOM 523 C CA . LEU A 1 68 ? 6.210 -0.813 -18.295 1.00 92.88 68 LEU A CA 1
ATOM 524 C C . LEU A 1 68 ? 5.773 0.621 -18.620 1.00 92.88 68 LEU A C 1
ATOM 526 O O . LEU A 1 68 ? 5.659 1.475 -17.723 1.00 92.88 68 LEU A O 1
ATOM 530 N N . ASP A 1 69 ? 5.442 0.854 -19.894 1.00 92.44 69 ASP A N 1
ATOM 531 C CA . ASP A 1 69 ? 4.770 2.075 -20.332 1.00 92.44 69 ASP A CA 1
ATOM 532 C C . ASP A 1 69 ? 3.380 2.185 -19.697 1.00 92.44 69 ASP A C 1
ATOM 534 O O . ASP A 1 69 ? 2.704 1.192 -19.429 1.00 92.44 69 ASP A O 1
ATOM 538 N N . ALA A 1 70 ? 2.917 3.414 -19.451 1.00 84.62 70 ALA A N 1
ATOM 539 C CA . ALA A 1 70 ? 1.671 3.644 -18.715 1.00 84.62 70 ALA A CA 1
ATOM 540 C C . ALA A 1 70 ? 0.440 2.985 -19.367 1.00 84.62 70 ALA A C 1
ATOM 542 O O . ALA A 1 70 ? -0.477 2.588 -18.657 1.00 84.62 70 ALA A O 1
ATOM 543 N N . THR A 1 71 ? 0.435 2.841 -20.694 1.00 87.69 71 THR A N 1
ATOM 544 C CA . THR A 1 71 ? -0.634 2.178 -21.459 1.00 87.69 71 THR A CA 1
ATOM 545 C C . THR A 1 71 ? -0.626 0.655 -21.336 1.00 87.69 71 THR A C 1
ATOM 547 O O . THR A 1 71 ? -1.604 0.017 -21.708 1.00 87.69 71 THR A O 1
ATOM 550 N N . GLU A 1 72 ? 0.469 0.073 -20.848 1.00 88.75 72 GLU A N 1
ATOM 551 C CA . GLU A 1 72 ? 0.670 -1.374 -20.707 1.00 88.75 72 GLU A CA 1
ATOM 552 C C . GLU A 1 72 ? 0.564 -1.839 -19.247 1.00 88.75 72 GLU A C 1
ATOM 554 O O . GLU A 1 72 ? 0.515 -3.039 -18.968 1.00 88.75 72 GLU A O 1
ATOM 559 N N . ARG A 1 73 ? 0.517 -0.895 -18.300 1.00 87.06 73 ARG A N 1
ATOM 560 C CA . ARG A 1 73 ? 0.366 -1.196 -16.877 1.00 87.06 73 ARG A CA 1
ATOM 561 C C . ARG A 1 73 ? -1.012 -1.770 -16.599 1.00 87.06 73 ARG A C 1
ATOM 563 O O . ARG A 1 73 ? -2.032 -1.196 -16.972 1.00 87.06 73 ARG A O 1
ATOM 570 N N . THR A 1 74 ? -1.035 -2.875 -15.867 1.00 84.31 74 THR A N 1
ATOM 571 C CA . THR A 1 74 ? -2.269 -3.428 -15.312 1.00 84.31 74 THR A CA 1
ATOM 572 C C . THR A 1 74 ? -2.449 -2.860 -13.912 1.00 84.31 74 THR A C 1
ATOM 574 O O . THR A 1 74 ? -1.678 -3.174 -13.006 1.00 84.31 74 THR A O 1
ATOM 577 N N . LEU A 1 75 ? -3.444 -1.993 -13.745 1.00 77.94 75 LEU A N 1
ATOM 578 C CA . LEU A 1 75 ? -3.800 -1.396 -12.460 1.00 77.94 75 LEU A CA 1
ATOM 579 C C . LEU A 1 75 ? -5.132 -1.982 -11.992 1.00 77.94 75 LEU A C 1
ATOM 581 O O . LEU A 1 75 ? -6.042 -2.162 -12.798 1.00 77.94 75 LEU A O 1
ATOM 585 N N . ASP A 1 76 ? -5.247 -2.262 -10.693 1.00 86.31 76 ASP A N 1
ATOM 586 C CA . ASP A 1 76 ? -6.550 -2.518 -10.072 1.00 86.31 76 ASP A CA 1
ATOM 587 C C . ASP A 1 76 ? -7.447 -1.298 -10.333 1.00 86.31 76 ASP A C 1
ATOM 589 O O . ASP A 1 76 ? -7.005 -0.162 -10.142 1.00 86.31 76 ASP A O 1
ATOM 593 N N . GLU A 1 77 ? -8.683 -1.518 -10.791 1.00 86.06 77 GLU A N 1
ATOM 594 C CA . GLU A 1 77 ? -9.620 -0.445 -11.162 1.00 86.06 77 GLU A CA 1
ATOM 595 C C . GLU A 1 77 ? -9.838 0.551 -10.029 1.00 86.06 77 GLU A C 1
ATOM 597 O O . GLU A 1 77 ? -10.087 1.731 -10.272 1.00 86.06 77 GLU A O 1
ATOM 602 N N . ARG A 1 78 ? -9.705 0.105 -8.776 1.00 84.62 78 ARG A N 1
ATOM 603 C CA . ARG A 1 78 ? -9.800 1.011 -7.644 1.00 84.62 78 ARG A CA 1
ATOM 604 C C . ARG A 1 78 ? -8.725 2.092 -7.761 1.00 84.62 78 ARG A C 1
ATOM 606 O O . ARG A 1 78 ? -9.080 3.250 -7.643 1.00 84.62 78 ARG A O 1
ATOM 613 N N . LEU A 1 79 ? -7.490 1.788 -8.153 1.00 85.38 79 LEU A N 1
ATOM 614 C CA . LEU A 1 79 ? -6.376 2.749 -8.212 1.00 85.38 79 LEU A CA 1
ATOM 615 C C . LEU A 1 79 ? -6.487 3.825 -9.310 1.00 85.38 79 LEU A C 1
ATOM 617 O O . LEU A 1 79 ? -5.600 4.672 -9.421 1.00 85.38 79 LEU A O 1
ATOM 621 N N . THR A 1 80 ? -7.537 3.827 -10.137 1.00 83.31 80 THR A N 1
ATOM 622 C CA . THR A 1 80 ? -7.700 4.839 -11.195 1.00 83.31 80 THR A CA 1
ATOM 623 C C . THR A 1 80 ? -8.266 6.165 -10.687 1.00 83.31 80 THR A C 1
ATOM 625 O O . THR A 1 80 ? -8.246 7.153 -11.420 1.00 83.31 80 THR A O 1
ATOM 628 N N . ASN A 1 81 ? -8.811 6.209 -9.467 1.00 84.62 81 ASN A N 1
ATOM 629 C CA . ASN A 1 81 ? -9.373 7.434 -8.903 1.00 84.62 81 ASN A CA 1
ATOM 630 C C . ASN A 1 81 ? -8.283 8.251 -8.172 1.00 84.62 81 ASN A C 1
ATOM 632 O O . ASN A 1 81 ? -7.767 7.794 -7.151 1.00 84.62 81 ASN A O 1
ATOM 636 N N . PRO A 1 82 ? -7.965 9.474 -8.637 1.00 83.44 82 PRO A N 1
ATOM 637 C CA . PRO A 1 82 ? -6.900 10.297 -8.063 1.00 83.44 82 PRO A CA 1
ATOM 638 C C . PRO A 1 82 ? -7.212 10.850 -6.664 1.00 83.44 82 PRO A C 1
ATOM 640 O O . PRO A 1 82 ? -6.289 11.263 -5.967 1.00 83.44 82 PRO A O 1
ATOM 643 N N . ASP A 1 83 ? -8.478 10.845 -6.236 1.00 86.56 83 ASP A N 1
ATOM 644 C CA . ASP A 1 83 ? -8.903 11.355 -4.924 1.00 86.56 83 ASP A CA 1
ATOM 645 C C . ASP A 1 83 ? -8.839 10.289 -3.815 1.00 86.56 83 ASP A C 1
ATOM 647 O O . ASP A 1 83 ? -9.365 10.485 -2.715 1.00 86.56 83 ASP A O 1
ATOM 651 N N . GLN A 1 84 ? -8.255 9.127 -4.101 1.00 88.88 84 GLN A N 1
ATOM 652 C CA . GLN A 1 84 ? -8.143 8.043 -3.134 1.00 88.88 84 GLN A CA 1
ATOM 653 C C . GLN A 1 84 ? -6.992 8.238 -2.165 1.00 88.88 84 GLN A C 1
ATOM 655 O O . GLN A 1 84 ? -5.921 8.745 -2.504 1.00 88.88 84 GLN A O 1
ATOM 660 N N . ARG A 1 85 ? -7.196 7.734 -0.949 1.00 90.94 85 ARG A N 1
ATOM 661 C CA . ARG A 1 85 ? -6.136 7.624 0.043 1.00 90.94 85 ARG A CA 1
ATOM 662 C C . ARG A 1 85 ? -5.563 6.216 0.002 1.00 90.94 85 ARG A C 1
ATOM 664 O O . ARG A 1 85 ? -6.244 5.254 0.340 1.00 90.94 85 ARG A O 1
ATOM 671 N N . ILE A 1 86 ? -4.295 6.114 -0.376 1.00 91.31 86 ILE A N 1
ATOM 672 C CA . ILE A 1 86 ? -3.563 4.848 -0.391 1.00 91.31 86 ILE A CA 1
ATOM 673 C C . ILE A 1 86 ? -2.791 4.710 0.918 1.00 91.31 86 ILE A C 1
ATOM 675 O O . ILE A 1 86 ? -2.028 5.601 1.298 1.00 91.31 86 ILE A O 1
ATOM 679 N N . ILE A 1 87 ? -2.971 3.578 1.588 1.00 92.62 87 ILE A N 1
ATOM 680 C CA . ILE A 1 87 ? -2.176 3.172 2.742 1.00 92.62 87 ILE A CA 1
ATOM 681 C C . ILE A 1 87 ? -1.469 1.871 2.373 1.00 92.62 87 ILE A C 1
ATOM 683 O O . ILE A 1 87 ? -2.111 0.894 2.003 1.00 92.62 87 ILE A O 1
ATOM 687 N N . THR A 1 88 ? -0.144 1.857 2.461 1.00 90.00 88 THR A N 1
ATOM 688 C CA . THR A 1 88 ? 0.670 0.674 2.152 1.00 90.00 88 THR A CA 1
ATOM 689 C C . THR A 1 88 ? 1.099 -0.028 3.434 1.00 90.00 88 THR A C 1
ATOM 691 O O . THR A 1 88 ? 1.588 0.651 4.346 1.00 90.00 88 THR A O 1
ATOM 694 N N . THR A 1 89 ? 0.964 -1.354 3.483 1.00 83.69 89 THR A N 1
ATOM 695 C CA . THR A 1 89 ? 1.395 -2.206 4.605 1.00 83.69 89 THR A CA 1
ATOM 696 C C . THR A 1 89 ? 2.520 -3.158 4.224 1.00 83.69 89 THR A C 1
ATOM 698 O O . THR A 1 89 ? 2.615 -3.560 3.035 1.00 83.69 89 THR A O 1
#

Solvent-accessible surface area (backbone atoms only — not comparable to full-atom values): 5660 Å² total; per-residue (Å²): 132,84,79,51,71,69,55,54,51,53,55,51,54,73,77,49,86,88,74,53,72,70,57,52,52,53,45,39,76,72,33,90,54,37,39,44,34,36,38,57,50,67,93,78,52,57,76,91,76,61,65,84,87,53,44,77,46,28,62,68,59,49,53,58,46,70,74,44,57,81,93,71,44,88,70,66,76,76,77,72,50,87,89,48,46,82,43,80,90